Protein AF-A0A929I5H9-F1 (afdb_monomer_lite)

Structure (mmCIF, N/CA/C/O backbone):
data_AF-A0A929I5H9-F1
#
_entry.id   AF-A0A929I5H9-F1
#
loop_
_atom_site.group_PDB
_atom_site.id
_atom_site.type_symbol
_atom_site.label_atom_id
_atom_site.label_alt_id
_atom_site.label_comp_id
_atom_site.label_asym_id
_atom_site.label_entity_id
_atom_site.label_seq_id
_atom_site.pdbx_PDB_ins_code
_atom_site.Cartn_x
_atom_site.Cartn_y
_atom_site.Cartn_z
_atom_site.occupancy
_atom_site.B_iso_or_equiv
_atom_site.auth_seq_id
_atom_site.auth_comp_id
_atom_site.auth_asym_id
_atom_site.auth_atom_id
_atom_site.pdbx_PDB_model_num
ATOM 1 N N . MET A 1 1 ? 13.597 -4.785 -3.859 1.00 52.25 1 MET A N 1
ATOM 2 C CA . MET A 1 1 ? 12.521 -4.211 -4.694 1.00 52.25 1 MET A CA 1
ATOM 3 C C . MET A 1 1 ? 12.824 -2.767 -5.017 1.00 52.25 1 MET A C 1
ATOM 5 O O . MET A 1 1 ? 13.066 -2.497 -6.179 1.00 52.25 1 MET A O 1
ATOM 9 N N . GLU A 1 2 ? 12.968 -1.902 -4.010 1.00 50.25 2 GLU A N 1
ATOM 10 C CA . GLU A 1 2 ? 13.341 -0.491 -4.217 1.00 50.25 2 GLU A CA 1
ATOM 11 C C . GLU A 1 2 ? 14.704 -0.300 -4.906 1.00 50.25 2 GLU A C 1
ATOM 13 O O . GLU A 1 2 ? 14.901 0.644 -5.653 1.00 50.25 2 GLU A O 1
ATOM 18 N N . ALA A 1 3 ? 15.641 -1.238 -4.740 1.00 51.09 3 ALA A N 1
ATOM 19 C CA . ALA A 1 3 ? 16.945 -1.167 -5.406 1.00 51.09 3 ALA A CA 1
ATOM 20 C C . ALA A 1 3 ? 16.909 -1.391 -6.936 1.00 51.09 3 ALA A C 1
ATOM 22 O O . ALA A 1 3 ? 17.898 -1.109 -7.605 1.00 51.09 3 ALA A O 1
ATOM 23 N N . LYS A 1 4 ? 15.814 -1.934 -7.498 1.00 53.00 4 LYS A N 1
ATOM 24 C CA . LYS A 1 4 ? 15.662 -2.155 -8.953 1.00 53.00 4 LYS A CA 1
ATOM 25 C C . LYS A 1 4 ? 14.808 -1.085 -9.642 1.00 53.00 4 LYS A C 1
ATOM 27 O O . LYS A 1 4 ? 14.747 -1.078 -10.870 1.00 53.00 4 LYS A O 1
ATOM 32 N N . ASP A 1 5 ? 14.172 -0.218 -8.861 1.00 56.41 5 ASP A N 1
ATOM 33 C CA . ASP A 1 5 ? 13.193 0.754 -9.322 1.00 56.41 5 ASP A CA 1
ATOM 34 C C . ASP A 1 5 ? 13.513 2.103 -8.662 1.00 56.41 5 ASP A C 1
ATOM 36 O O . ASP A 1 5 ? 13.218 2.349 -7.494 1.00 56.41 5 ASP A O 1
ATOM 40 N N . THR A 1 6 ? 14.196 2.982 -9.397 1.00 49.12 6 THR A N 1
ATOM 41 C CA . THR A 1 6 ? 14.635 4.311 -8.928 1.00 49.12 6 THR A CA 1
ATOM 42 C C . THR A 1 6 ? 13.480 5.230 -8.490 1.00 49.12 6 THR A C 1
ATOM 44 O O . THR A 1 6 ? 13.729 6.315 -7.971 1.00 49.12 6 THR A O 1
ATOM 47 N N . TYR A 1 7 ? 12.222 4.811 -8.663 1.00 47.38 7 TYR A N 1
ATOM 48 C CA . TYR A 1 7 ? 11.010 5.574 -8.364 1.00 47.38 7 TYR A CA 1
ATOM 49 C C . TYR A 1 7 ? 10.522 5.466 -6.900 1.00 47.38 7 TYR A C 1
ATOM 51 O O . TYR A 1 7 ? 9.658 6.235 -6.471 1.00 47.38 7 TYR A O 1
ATOM 59 N N . THR A 1 8 ? 11.036 4.523 -6.100 1.00 54.03 8 THR A N 1
ATOM 60 C CA . THR A 1 8 ? 10.327 4.055 -4.891 1.00 54.03 8 THR A CA 1
ATOM 61 C C . THR A 1 8 ? 10.981 4.375 -3.546 1.00 54.03 8 THR A C 1
ATOM 63 O O . THR A 1 8 ? 10.847 3.571 -2.633 1.00 54.03 8 THR A O 1
ATOM 66 N N . GLN A 1 9 ? 11.610 5.534 -3.324 1.00 61.09 9 GLN A N 1
ATOM 67 C CA . GLN A 1 9 ? 11.859 5.927 -1.924 1.00 61.09 9 GLN A CA 1
ATOM 68 C C . GLN A 1 9 ? 10.520 6.253 -1.236 1.00 61.09 9 GLN A C 1
ATOM 70 O O . GLN A 1 9 ? 9.833 7.235 -1.548 1.00 61.09 9 GLN A O 1
ATOM 75 N N . GLY A 1 10 ? 10.093 5.351 -0.350 1.00 75.25 10 GLY A N 1
ATOM 76 C CA . GLY A 1 10 ? 8.882 5.491 0.458 1.00 75.25 10 GLY A CA 1
ATOM 77 C C . GLY A 1 10 ? 7.561 5.329 -0.303 1.00 75.25 10 GLY A C 1
ATOM 78 O O . GLY A 1 10 ? 6.512 5.630 0.260 1.00 75.25 10 GLY A O 1
ATOM 79 N N . HIS A 1 11 ? 7.555 4.882 -1.568 1.00 86.38 11 HIS A N 1
ATOM 80 C CA . HIS A 1 11 ? 6.298 4.616 -2.297 1.00 86.38 11 HIS A CA 1
ATOM 81 C C . HIS A 1 11 ? 5.461 3.561 -1.569 1.00 86.38 11 HIS A C 1
ATOM 83 O O . HIS A 1 11 ? 4.282 3.775 -1.292 1.00 86.38 11 HIS A O 1
ATOM 89 N N . VAL A 1 12 ? 6.116 2.461 -1.207 1.00 85.75 12 VAL A N 1
ATOM 90 C CA . VAL A 1 12 ? 5.519 1.327 -0.504 1.00 85.75 12 VAL A CA 1
ATOM 91 C C . VAL A 1 12 ? 4.902 1.775 0.826 1.00 85.75 12 VAL A C 1
ATOM 93 O O . VAL A 1 12 ? 3.762 1.433 1.144 1.00 85.75 12 VAL A O 1
ATOM 96 N N . GLU A 1 13 ? 5.614 2.626 1.565 1.00 88.50 13 GLU A N 1
ATOM 97 C CA . GLU A 1 13 ? 5.131 3.200 2.820 1.00 88.50 13 GLU A CA 1
ATOM 98 C C . GLU A 1 13 ? 3.927 4.131 2.608 1.00 88.50 13 GLU A C 1
ATOM 100 O O . GLU A 1 13 ? 2.916 4.002 3.303 1.00 88.50 13 GLU A O 1
ATOM 105 N N . ARG A 1 14 ? 3.976 5.023 1.608 1.00 92.25 14 ARG A N 1
ATOM 106 C CA . ARG A 1 14 ? 2.852 5.915 1.276 1.00 92.25 14 ARG A CA 1
ATOM 107 C C . ARG A 1 14 ? 1.598 5.129 0.896 1.00 92.25 14 ARG A C 1
ATOM 109 O O . ARG A 1 14 ? 0.525 5.442 1.406 1.00 92.25 14 ARG A O 1
ATOM 116 N N . VAL A 1 15 ? 1.719 4.115 0.037 1.00 93.88 15 VAL A N 1
ATOM 117 C CA . VAL A 1 15 ? 0.584 3.275 -0.388 1.00 93.88 15 VAL A CA 1
ATOM 118 C C . VAL A 1 15 ? -0.018 2.531 0.800 1.00 93.88 15 VAL A C 1
ATOM 120 O O . VAL A 1 15 ? -1.226 2.617 1.016 1.00 93.88 15 VAL A O 1
ATOM 123 N N . SER A 1 16 ? 0.815 1.881 1.618 1.00 94.62 16 SER A N 1
ATOM 124 C CA . SER A 1 16 ? 0.374 1.214 2.850 1.00 94.62 16 SER A CA 1
ATOM 125 C C . SER A 1 16 ? -0.374 2.177 3.785 1.00 94.62 16 SER A C 1
ATOM 127 O O . SER A 1 16 ? -1.480 1.879 4.241 1.00 94.62 16 SER A O 1
ATOM 129 N N . ASN A 1 17 ? 0.178 3.369 4.028 1.00 96.06 17 ASN A N 1
ATOM 130 C CA . ASN A 1 17 ? -0.427 4.354 4.927 1.00 96.06 17 ASN A CA 1
ATOM 131 C C . ASN A 1 17 ? -1.749 4.917 4.384 1.00 96.06 17 ASN A C 1
ATOM 133 O O . ASN A 1 17 ? -2.705 5.097 5.149 1.00 96.06 17 ASN A O 1
ATOM 137 N N . MET A 1 18 ? -1.835 5.164 3.073 1.00 97.69 18 MET A N 1
ATOM 138 C CA . MET A 1 18 ? -3.077 5.589 2.420 1.00 97.69 18 MET A CA 1
ATOM 139 C C . MET A 1 18 ? -4.153 4.504 2.509 1.00 97.69 18 MET A C 1
ATOM 141 O O . MET A 1 18 ? -5.288 4.814 2.875 1.00 97.69 18 MET A O 1
ATOM 145 N N . ALA A 1 19 ? -3.795 3.241 2.260 1.00 97.81 19 ALA A N 1
ATOM 146 C CA . ALA A 1 19 ? -4.714 2.111 2.358 1.00 97.81 19 ALA A CA 1
ATOM 147 C C . ALA A 1 19 ? -5.280 1.969 3.780 1.00 97.81 19 ALA A C 1
ATOM 149 O O . ALA A 1 19 ? -6.496 1.950 3.957 1.00 97.81 19 ALA A O 1
ATOM 150 N N . VAL A 1 20 ? -4.423 1.975 4.807 1.00 98.38 20 VAL A N 1
ATOM 151 C CA . VAL A 1 20 ? -4.857 1.918 6.217 1.00 98.38 20 VAL A CA 1
ATOM 152 C C . VAL A 1 20 ? -5.748 3.110 6.581 1.00 98.38 20 VAL A C 1
ATOM 154 O O . VAL A 1 20 ? -6.756 2.943 7.269 1.00 98.38 20 VAL A O 1
ATOM 157 N N . SER A 1 21 ? -5.406 4.317 6.122 1.00 98.38 21 SER A N 1
ATOM 158 C CA . SER A 1 21 ? -6.198 5.524 6.395 1.00 98.38 21 SER A CA 1
ATOM 159 C C . SER A 1 21 ? -7.588 5.459 5.761 1.00 98.38 21 SER A C 1
ATOM 161 O O . SER A 1 21 ? -8.564 5.874 6.386 1.00 98.38 21 SER A O 1
ATOM 163 N N . LEU A 1 22 ? -7.693 4.910 4.549 1.00 98.44 22 LEU A N 1
ATOM 164 C CA . LEU A 1 22 ? -8.973 4.655 3.894 1.00 98.44 22 LEU A CA 1
ATOM 165 C C . LEU A 1 22 ? -9.772 3.5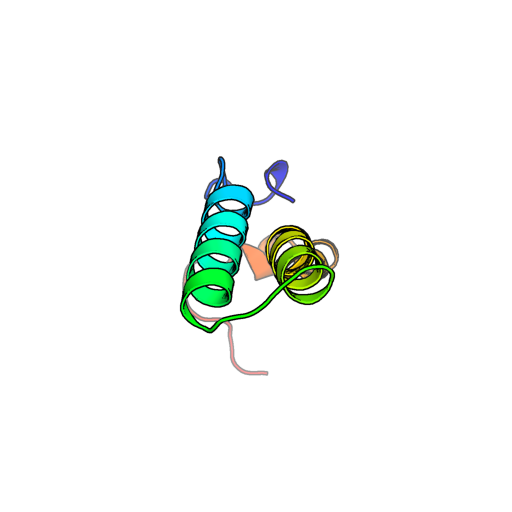78 4.638 1.00 98.44 22 LEU A C 1
ATOM 167 O O . LEU A 1 22 ? -10.935 3.809 4.954 1.00 98.44 22 LEU A O 1
ATOM 171 N N . GLY A 1 23 ? -9.144 2.454 4.994 1.00 98.44 23 GLY A N 1
ATOM 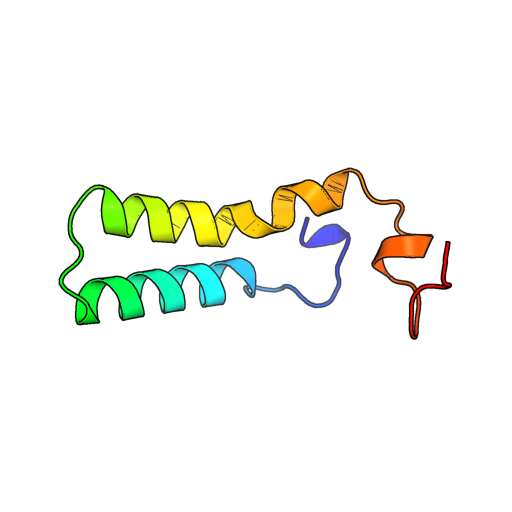172 C CA . GLY A 1 23 ? -9.794 1.376 5.745 1.00 98.44 23 GLY A CA 1
ATOM 173 C C . GLY A 1 23 ? -10.394 1.858 7.067 1.00 98.44 23 GLY A C 1
ATOM 174 O O . GLY A 1 23 ? -11.544 1.549 7.372 1.00 98.44 23 GLY A O 1
ATOM 175 N N . LYS A 1 24 ? -9.677 2.718 7.805 1.00 98.50 24 LYS A N 1
ATOM 176 C CA . LYS A 1 24 ? -10.201 3.356 9.027 1.00 98.50 24 LYS A CA 1
ATOM 177 C C . LYS A 1 24 ? -11.463 4.180 8.760 1.00 98.50 24 LYS A C 1
ATOM 179 O O . LYS A 1 24 ? -12.415 4.092 9.528 1.00 98.50 24 LYS A O 1
ATOM 184 N N . LYS A 1 25 ? -11.492 4.964 7.674 1.00 98.56 25 LYS A N 1
ATOM 185 C CA . LYS A 1 25 ? -12.676 5.757 7.285 1.00 98.56 25 LYS A CA 1
ATOM 186 C C . LYS A 1 25 ? -13.865 4.885 6.878 1.00 98.56 25 LYS A C 1
ATOM 188 O O . LYS A 1 25 ? -14.999 5.327 7.007 1.00 98.56 25 LYS A O 1
ATOM 193 N N . LEU A 1 26 ? -13.601 3.667 6.412 1.00 98.44 26 LEU A N 1
ATOM 194 C CA . LEU A 1 26 ? -14.615 2.674 6.056 1.00 98.44 26 LEU A CA 1
ATOM 195 C C . LEU A 1 26 ? -15.054 1.803 7.245 1.00 98.44 26 LEU A C 1
ATOM 197 O O . LEU A 1 26 ? -15.868 0.904 7.065 1.00 98.44 26 LEU A O 1
ATOM 201 N N . GLY A 1 27 ? -14.542 2.060 8.454 1.00 98.44 27 GLY A N 1
ATOM 202 C CA . GLY A 1 27 ? -14.909 1.312 9.659 1.00 98.44 27 GLY A CA 1
ATOM 203 C C . GLY A 1 27 ? -14.195 -0.033 9.819 1.00 98.44 27 GLY A C 1
ATOM 204 O O . GLY A 1 27 ? -14.593 -0.820 10.673 1.00 98.44 27 GLY A O 1
ATOM 205 N N . MET A 1 28 ? -13.142 -0.298 9.039 1.00 98.50 28 MET A N 1
ATOM 206 C CA . MET A 1 28 ? -12.346 -1.521 9.171 1.00 98.50 28 MET A CA 1
ATOM 207 C C . MET A 1 28 ? -11.523 -1.504 10.461 1.00 98.50 28 MET A C 1
ATOM 209 O O . MET A 1 28 ? -11.030 -0.452 10.888 1.00 98.50 28 MET A O 1
ATOM 213 N N . THR A 1 29 ? -11.320 -2.672 11.072 1.00 97.88 29 THR A N 1
ATOM 214 C CA . THR A 1 29 ? -10.624 -2.778 12.366 1.00 97.88 29 THR A CA 1
ATOM 215 C C . THR A 1 29 ? -9.702 -3.992 12.464 1.00 97.88 29 THR A C 1
ATOM 217 O O . THR A 1 29 ? -9.776 -4.938 11.682 1.00 97.88 29 THR A O 1
ATOM 220 N N . GLY A 1 30 ? -8.788 -3.955 13.442 1.00 96.94 30 GLY A N 1
ATOM 221 C CA . GLY A 1 30 ? -7.929 -5.086 13.798 1.00 96.94 30 GLY A CA 1
ATOM 222 C C . GLY A 1 30 ? -7.208 -5.700 12.596 1.00 96.94 30 GLY A C 1
ATOM 223 O O . GLY A 1 30 ? -6.406 -5.036 11.935 1.00 96.94 30 GLY A O 1
ATOM 224 N N . ARG A 1 31 ? -7.526 -6.970 12.311 1.00 98.00 31 ARG A N 1
ATOM 225 C CA . ARG A 1 31 ? -6.896 -7.767 11.245 1.00 98.00 31 ARG A CA 1
ATOM 226 C C . ARG A 1 31 ? -7.086 -7.177 9.851 1.00 98.00 31 ARG A C 1
ATOM 228 O O . ARG A 1 31 ? -6.225 -7.369 9.002 1.00 98.00 31 ARG A O 1
ATOM 235 N N . GLU A 1 32 ? -8.172 -6.453 9.603 1.00 98.25 32 GLU A N 1
ATOM 236 C CA . GLU A 1 32 ? -8.426 -5.845 8.295 1.00 98.25 32 GLU A CA 1
ATOM 237 C C . GLU A 1 32 ? -7.438 -4.712 8.003 1.00 98.25 32 GLU A C 1
ATOM 239 O O . GLU A 1 32 ? -6.855 -4.643 6.923 1.00 98.25 32 GLU A O 1
ATOM 244 N N . LEU A 1 33 ? -7.182 -3.852 8.993 1.00 98.50 33 LEU A N 1
ATOM 245 C CA . LE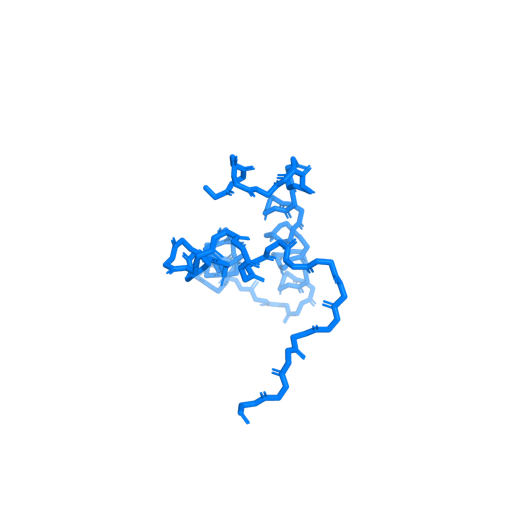U A 1 33 ? -6.191 -2.781 8.867 1.00 98.50 33 LEU A CA 1
ATOM 246 C C . LEU A 1 33 ? -4.772 -3.344 8.763 1.00 98.50 33 LEU A C 1
ATOM 248 O O . LEU A 1 33 ? -3.943 -2.810 8.027 1.00 98.50 33 LEU A O 1
ATOM 252 N N . GLU A 1 34 ? -4.494 -4.431 9.480 1.00 97.88 34 GLU A N 1
ATOM 253 C CA . GLU A 1 34 ? -3.217 -5.131 9.388 1.00 97.88 34 GLU A CA 1
ATOM 254 C C . GLU A 1 34 ? -3.012 -5.750 7.997 1.00 97.88 34 GLU A C 1
ATOM 256 O O . GLU A 1 34 ? -1.939 -5.589 7.410 1.00 97.88 34 GLU A O 1
ATOM 261 N N . ALA A 1 35 ? -4.055 -6.353 7.423 1.00 97.94 35 ALA A N 1
ATOM 262 C CA . ALA A 1 35 ? -4.040 -6.862 6.057 1.00 97.94 35 ALA A CA 1
ATOM 263 C C . ALA A 1 35 ? -3.805 -5.746 5.028 1.00 97.94 35 ALA A C 1
ATOM 265 O O . ALA A 1 35 ? -2.997 -5.928 4.121 1.00 97.94 35 ALA A O 1
ATOM 266 N N . LEU A 1 36 ? -4.426 -4.570 5.188 1.00 98.00 36 LEU A N 1
ATOM 267 C CA . LEU A 1 36 ? -4.168 -3.416 4.315 1.00 98.00 36 LEU A CA 1
ATOM 268 C C . LEU A 1 36 ? -2.720 -2.926 4.410 1.00 98.00 36 LEU A C 1
ATOM 270 O O . LEU A 1 36 ? -2.103 -2.627 3.387 1.00 98.00 36 LEU A O 1
ATOM 274 N N . ARG A 1 37 ? -2.161 -2.878 5.624 1.00 95.94 37 ARG A N 1
ATOM 275 C CA . ARG A 1 37 ? -0.766 -2.484 5.847 1.00 95.94 37 ARG A CA 1
ATOM 276 C C . ARG A 1 37 ? 0.196 -3.448 5.152 1.00 95.94 37 ARG A C 1
ATOM 278 O O . ARG A 1 37 ? 1.032 -3.027 4.358 1.00 95.94 37 ARG A O 1
ATOM 285 N N . PHE A 1 38 ? 0.069 -4.746 5.425 1.00 95.06 38 PHE A N 1
ATOM 286 C CA . PHE A 1 38 ? 0.933 -5.756 4.812 1.00 95.06 38 PHE A CA 1
ATOM 287 C C . PHE A 1 38 ? 0.714 -5.866 3.304 1.00 95.06 38 PHE A C 1
ATOM 289 O O . PHE A 1 38 ? 1.684 -5.987 2.560 1.00 95.06 38 PHE A O 1
ATOM 296 N N . GLY A 1 39 ? -0.534 -5.759 2.848 1.00 94.44 39 GLY A N 1
ATOM 297 C CA . GLY A 1 39 ? -0.885 -5.734 1.433 1.00 94.44 39 GLY A CA 1
ATOM 298 C C . GLY A 1 39 ? -0.199 -4.585 0.705 1.00 94.44 39 GLY A C 1
ATOM 299 O O . GLY A 1 39 ? 0.467 -4.823 -0.294 1.00 94.44 39 GLY A O 1
ATOM 300 N N . GLY A 1 40 ? -0.255 -3.362 1.243 1.00 91.88 40 GLY A N 1
ATOM 301 C CA . GLY A 1 40 ? 0.453 -2.215 0.669 1.00 91.88 40 GLY A CA 1
ATOM 302 C C . GLY A 1 40 ? 1.967 -2.430 0.588 1.00 91.88 40 GLY A C 1
ATOM 303 O O . GLY A 1 40 ? 2.577 -2.091 -0.427 1.00 91.88 40 GLY A O 1
ATOM 304 N N . VAL A 1 41 ? 2.556 -3.065 1.609 1.00 89.12 41 VAL A N 1
ATOM 305 C CA . VAL A 1 41 ? 3.990 -3.396 1.630 1.00 89.12 41 VAL A CA 1
ATOM 306 C C . VAL A 1 41 ? 4.372 -4.432 0.569 1.00 89.12 41 VAL A C 1
ATOM 308 O O . VAL A 1 41 ? 5.426 -4.323 -0.057 1.00 89.12 41 VAL A O 1
ATOM 311 N N . LEU A 1 42 ? 3.524 -5.437 0.360 1.00 90.25 42 LEU A N 1
ATOM 312 C CA . LEU A 1 42 ? 3.844 -6.619 -0.441 1.00 90.25 42 LEU A CA 1
ATOM 313 C C . LEU A 1 42 ? 3.271 -6.601 -1.861 1.00 90.25 42 LEU A C 1
ATOM 315 O O . LEU A 1 42 ? 3.656 -7.461 -2.648 1.00 90.25 42 LEU A O 1
ATOM 319 N N . HIS A 1 43 ? 2.377 -5.669 -2.206 1.00 90.62 43 HIS A N 1
ATOM 320 C CA . HIS A 1 43 ? 1.564 -5.746 -3.431 1.00 90.62 43 HIS A CA 1
ATOM 321 C C . HIS A 1 43 ? 2.380 -5.949 -4.716 1.00 90.62 43 HIS A C 1
ATOM 323 O O . HIS A 1 43 ? 1.951 -6.652 -5.625 1.00 90.62 43 HIS A O 1
ATOM 329 N N . ASP A 1 44 ? 3.581 -5.381 -4.760 1.00 86.06 44 ASP A N 1
ATOM 330 C CA . ASP A 1 44 ? 4.451 -5.402 -5.927 1.00 86.06 44 ASP A CA 1
ATOM 331 C C . ASP A 1 44 ? 5.499 -6.528 -5.906 1.00 86.06 44 ASP A C 1
ATOM 333 O O . ASP A 1 44 ? 6.329 -6.601 -6.814 1.00 86.06 44 ASP A O 1
ATOM 337 N N . ILE A 1 45 ? 5.517 -7.406 -4.890 1.00 85.94 45 ILE A N 1
ATOM 338 C CA . ILE A 1 45 ? 6.600 -8.392 -4.677 1.00 85.94 45 ILE A CA 1
ATOM 339 C C . ILE A 1 45 ? 6.821 -9.319 -5.877 1.00 85.94 45 ILE A C 1
ATOM 341 O O . ILE A 1 45 ? 7.951 -9.734 -6.145 1.00 85.94 45 ILE A O 1
ATOM 345 N N . GLY A 1 46 ? 5.772 -9.555 -6.669 1.00 86.31 46 GLY A N 1
ATOM 346 C CA . GLY A 1 46 ? 5.842 -10.313 -7.919 1.00 86.31 46 GLY A CA 1
ATOM 347 C C . GLY A 1 46 ? 6.802 -9.724 -8.961 1.00 86.31 46 GLY A C 1
ATOM 348 O O . GLY A 1 46 ? 7.362 -10.471 -9.763 1.00 86.31 46 GLY A O 1
ATOM 349 N N . LYS A 1 47 ? 7.095 -8.415 -8.910 1.00 84.94 47 LYS A N 1
ATOM 350 C CA . LYS A 1 47 ? 8.038 -7.747 -9.826 1.00 84.94 47 LYS A CA 1
ATOM 351 C C . LYS A 1 47 ? 9.473 -8.275 -9.709 1.00 84.94 47 LYS A C 1
ATOM 353 O O . LYS A 1 47 ? 10.258 -8.096 -10.634 1.00 84.94 47 LYS A O 1
ATOM 358 N N . ILE A 1 48 ? 9.835 -8.961 -8.616 1.00 83.12 48 ILE A N 1
ATOM 359 C CA . ILE A 1 48 ? 11.179 -9.544 -8.427 1.00 83.12 48 ILE A CA 1
ATOM 360 C C . ILE A 1 48 ? 11.530 -10.550 -9.535 1.00 83.12 48 ILE A C 1
ATOM 362 O O . ILE A 1 48 ? 12.693 -10.609 -9.946 1.00 83.12 48 ILE A O 1
ATOM 366 N N . ALA A 1 49 ? 10.540 -11.305 -10.019 1.00 86.31 49 ALA A N 1
ATOM 367 C CA . ALA A 1 49 ? 10.717 -12.318 -11.057 1.00 86.31 49 ALA A CA 1
ATOM 368 C C . ALA A 1 49 ? 10.776 -11.730 -12.480 1.00 86.31 49 ALA A C 1
ATOM 370 O O . ALA A 1 49 ? 11.135 -12.437 -13.421 1.00 86.31 49 ALA A O 1
ATOM 371 N N . VAL A 1 50 ? 10.451 -10.445 -12.653 1.00 85.38 50 VAL A N 1
ATOM 372 C CA . VAL A 1 50 ? 10.405 -9.798 -13.968 1.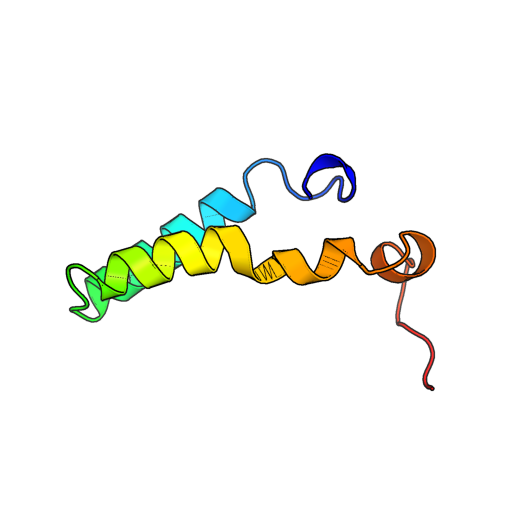00 85.38 50 VAL A CA 1
ATOM 373 C C . VAL A 1 50 ? 11.810 -9.320 -14.370 1.00 85.38 50 VAL A C 1
ATOM 375 O O . VAL A 1 50 ? 12.471 -8.612 -13.600 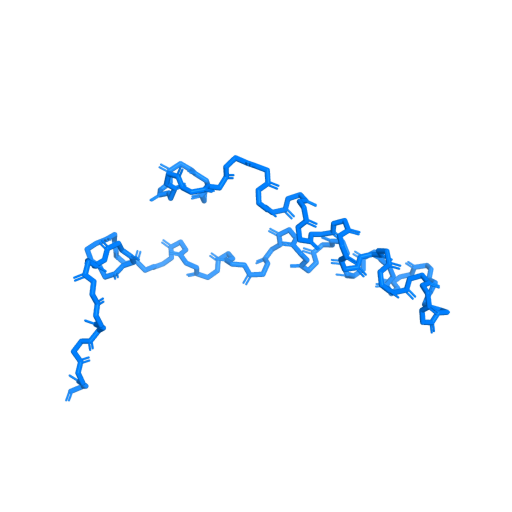1.00 85.38 50 VAL A O 1
ATOM 378 N N . PRO A 1 51 ? 12.300 -9.662 -15.578 1.00 88.50 51 PRO A N 1
ATOM 379 C CA . PRO A 1 51 ? 13.559 -9.133 -16.093 1.00 88.50 51 PRO A CA 1
ATOM 380 C C . PRO A 1 51 ? 13.562 -7.600 -16.144 1.00 88.50 51 PRO A C 1
ATOM 382 O O . PRO A 1 51 ? 12.618 -6.989 -16.639 1.00 88.50 51 PRO A O 1
ATOM 385 N N . GLY A 1 52 ? 14.663 -6.967 -15.721 1.00 83.31 52 GLY A N 1
ATOM 386 C CA . GLY A 1 52 ? 14.763 -5.500 -15.661 1.00 83.31 52 GLY A CA 1
ATOM 387 C C . GLY A 1 52 ? 14.528 -4.801 -17.007 1.00 83.31 52 GLY A C 1
ATOM 388 O O . GLY A 1 52 ? 13.930 -3.735 -17.040 1.00 83.31 52 GLY A O 1
ATOM 389 N N . LYS A 1 53 ? 14.914 -5.435 -18.125 1.00 84.81 53 LYS A N 1
ATOM 390 C CA . LYS A 1 53 ? 14.658 -4.927 -19.487 1.00 84.81 53 LYS A CA 1
ATOM 391 C C . LYS A 1 53 ? 13.168 -4.838 -19.850 1.00 84.81 53 LYS A C 1
ATOM 393 O O . LYS A 1 53 ? 12.813 -4.060 -20.722 1.00 84.81 53 LYS A O 1
ATOM 398 N N . ILE A 1 54 ? 12.329 -5.657 -19.211 1.00 87.00 54 ILE A N 1
ATOM 399 C CA . ILE A 1 54 ? 10.869 -5.626 -19.363 1.00 87.00 54 ILE A CA 1
ATOM 400 C C . ILE A 1 54 ? 10.296 -4.632 -18.354 1.00 87.00 54 ILE A C 1
ATOM 402 O O . ILE A 1 54 ? 9.533 -3.751 -18.731 1.00 87.00 54 ILE A O 1
ATOM 406 N N . LEU A 1 55 ? 10.713 -4.738 -17.087 1.00 84.62 55 LEU A N 1
ATOM 407 C CA . LEU A 1 55 ? 10.192 -3.914 -15.994 1.00 84.62 55 LEU A CA 1
ATOM 408 C C . LEU A 1 55 ? 10.441 -2.411 -16.206 1.00 84.62 55 LEU A C 1
ATOM 410 O O . LEU A 1 55 ? 9.582 -1.601 -15.884 1.00 84.62 55 LEU A O 1
ATOM 414 N N . ASN A 1 56 ? 11.591 -2.060 -16.785 1.00 83.25 56 ASN A N 1
ATOM 415 C CA . ASN A 1 56 ? 12.028 -0.681 -17.003 1.00 83.25 56 ASN A CA 1
ATOM 416 C C . ASN A 1 56 ? 12.007 -0.286 -18.493 1.00 83.25 56 ASN A C 1
ATOM 418 O O . ASN A 1 56 ? 12.744 0.618 -18.890 1.00 83.25 56 ASN A O 1
ATOM 422 N N . LYS A 1 57 ? 11.227 -0.979 -19.343 1.00 86.44 57 LYS A N 1
ATOM 423 C CA . LYS A 1 57 ? 11.122 -0.641 -20.774 1.00 86.44 57 LYS A CA 1
ATOM 424 C C . LYS A 1 57 ? 10.549 0.783 -20.911 1.00 86.44 57 LYS A C 1
ATOM 426 O O . LYS A 1 57 ? 9.452 1.035 -20.415 1.00 86.44 57 LYS A O 1
ATOM 431 N N . PRO A 1 58 ? 11.244 1.722 -21.578 1.00 83.44 58 PRO A N 1
ATOM 432 C CA . PRO A 1 58 ? 10.674 3.031 -21.858 1.00 83.44 58 PRO A CA 1
ATOM 433 C C . PRO A 1 58 ? 9.599 2.898 -22.946 1.00 83.44 58 PRO A C 1
ATOM 435 O O . PRO A 1 58 ? 9.895 2.521 -24.079 1.00 83.44 58 PRO A O 1
ATOM 438 N N . GLY 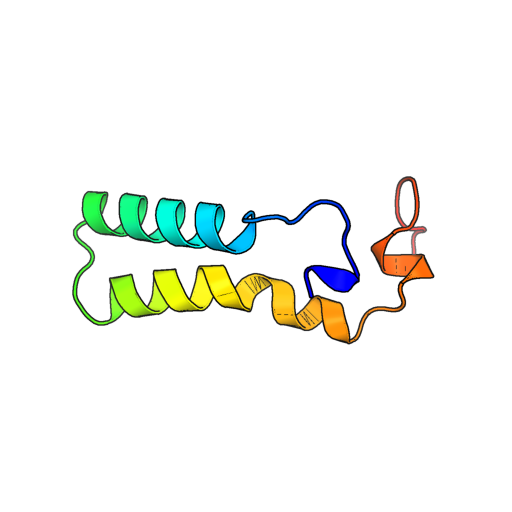A 1 59 ? 8.353 3.216 -22.597 1.00 86.12 59 GLY A N 1
ATOM 439 C CA . GLY A 1 59 ? 7.200 3.135 -23.497 1.00 86.12 59 GLY A CA 1
ATOM 440 C C . GLY A 1 59 ? 6.369 1.855 -23.327 1.00 86.12 59 GLY A C 1
ATOM 441 O O . GLY A 1 59 ? 6.624 1.061 -22.422 1.00 86.12 59 GLY A O 1
ATOM 442 N N . PRO A 1 60 ? 5.333 1.663 -24.161 1.00 89.12 60 PRO A N 1
ATOM 443 C CA . PRO A 1 60 ? 4.439 0.513 -24.059 1.00 89.12 60 PRO A CA 1
ATOM 444 C C . PRO A 1 60 ? 5.175 -0.826 -24.210 1.00 89.12 60 PRO A C 1
ATOM 446 O O . PRO A 1 60 ? 6.163 -0.931 -24.945 1.00 89.12 60 PRO A O 1
ATOM 449 N N . LEU A 1 61 ? 4.671 -1.871 -23.550 1.00 87.56 61 LEU A N 1
ATOM 450 C CA . LEU A 1 61 ? 5.064 -3.244 -23.868 1.00 87.56 61 LEU A CA 1
ATOM 451 C C . LEU A 1 61 ? 4.583 -3.596 -25.280 1.00 87.56 61 LEU A C 1
ATOM 453 O O . LEU A 1 61 ? 3.580 -3.056 -25.748 1.00 87.56 61 LEU A O 1
ATOM 457 N N . ASP A 1 62 ? 5.329 -4.462 -25.960 1.00 86.06 62 ASP A N 1
ATOM 458 C CA . ASP A 1 62 ? 4.892 -4.963 -27.262 1.00 86.06 62 ASP A CA 1
ATOM 459 C C . ASP A 1 62 ? 3.708 -5.925 -27.043 1.00 86.06 62 ASP A C 1
ATOM 461 O O . ASP A 1 62 ? 3.653 -6.570 -25.988 1.00 86.06 62 ASP A O 1
ATOM 465 N N . PRO A 1 63 ? 2.746 -6.008 -27.982 1.00 78.62 63 PRO A N 1
ATOM 466 C CA . PRO A 1 63 ? 1.757 -7.083 -27.976 1.00 78.62 63 PRO A CA 1
ATOM 467 C C . PRO A 1 63 ? 2.466 -8.444 -28.026 1.00 78.62 63 PRO A C 1
ATOM 469 O O . PRO A 1 63 ? 3.584 -8.523 -28.536 1.00 78.62 63 PRO A O 1
ATOM 472 N N . GLU A 1 64 ? 1.818 -9.484 -27.494 1.00 64.25 64 GLU A N 1
ATOM 473 C CA . GLU A 1 64 ? 2.314 -10.871 -27.572 1.00 64.25 64 GLU A CA 1
ATOM 474 C C . GLU A 1 64 ? 2.648 -11.313 -29.004 1.00 64.25 64 GLU A C 1
ATOM 476 O O . GLU A 1 64 ? 1.846 -11.022 -29.925 1.00 64.25 64 GLU A O 1
#

Foldseek 3Di:
DCVLPVPDPCQLVVQLVVQLVVCVVVVHDDVVNVCSNVCSNCVCVVCVPPPSCQVVPPDDDDDD

Sequence (64 aa):
MEAKDTYTQGHVERVSNMAVSLGKKLGMTGRELEALRFGGVLHDIGKIAVPGKILNKPGPLDPE

pLDDT: mean 85.48, std 14.9, range [47.38, 98.56]

Radius of gyration: 14.97 Å; chains: 1; bounding box: 32×18×42 Å

Secondary structure (DSSP, 8-state):
-GGG-TT-SSHHHHHHHHHHHHHHHTT--THHHHHHHHHHHHTTGGGGGS-HHHHT-SSPPPP-